Protein AF-A0A1Q8QJT6-F1 (afdb_monomer)

Structure (mmCIF, N/CA/C/O backbone):
data_AF-A0A1Q8QJT6-F1
#
_entry.id   AF-A0A1Q8QJT6-F1
#
loop_
_atom_site.group_PDB
_atom_site.id
_atom_site.type_symbol
_atom_site.label_atom_id
_atom_site.label_alt_id
_atom_site.label_comp_id
_atom_site.label_asym_id
_atom_site.label_entity_id
_atom_site.label_seq_id
_atom_site.pdbx_PDB_ins_code
_atom_site.Cartn_x
_atom_site.Cartn_y
_atom_site.Cartn_z
_atom_site.occupancy
_atom_site.B_iso_or_equiv
_atom_site.auth_seq_id
_atom_site.auth_comp_id
_atom_site.auth_asym_id
_atom_site.auth_atom_id
_atom_site.pdbx_PDB_model_num
ATOM 1 N N . MET A 1 1 ? 13.163 8.799 -17.660 1.00 71.25 1 MET A N 1
ATOM 2 C CA . MET A 1 1 ? 11.949 8.885 -18.500 1.00 71.25 1 MET A CA 1
ATOM 3 C C . MET A 1 1 ? 10.813 8.363 -17.650 1.00 71.25 1 MET A C 1
ATOM 5 O O . MET A 1 1 ? 11.025 7.355 -16.992 1.00 71.25 1 MET A O 1
ATOM 9 N N . VAL A 1 2 ? 9.683 9.066 -17.588 1.00 83.38 2 VAL A N 1
ATOM 10 C CA . VAL A 1 2 ? 8.487 8.541 -16.912 1.00 83.38 2 VAL A CA 1
ATOM 11 C C . VAL A 1 2 ? 7.819 7.570 -17.880 1.00 83.38 2 VAL A C 1
ATOM 13 O O . VAL A 1 2 ? 7.620 7.936 -19.038 1.00 83.38 2 VAL A O 1
ATOM 16 N N . ILE A 1 3 ? 7.549 6.347 -17.428 1.00 89.06 3 ILE A N 1
ATOM 17 C CA . ILE A 1 3 ? 6.805 5.341 -18.193 1.00 89.06 3 ILE A CA 1
ATOM 18 C C . ILE A 1 3 ? 5.333 5.378 -17.786 1.00 89.06 3 ILE A C 1
ATOM 20 O O . ILE A 1 3 ? 4.994 5.765 -16.667 1.00 89.06 3 ILE A O 1
ATOM 24 N N . THR A 1 4 ? 4.456 5.004 -18.704 1.00 92.00 4 THR A N 1
ATOM 25 C CA . THR A 1 4 ? 3.013 4.914 -18.464 1.00 92.00 4 THR A CA 1
ATOM 26 C C . THR A 1 4 ? 2.660 3.690 -17.607 1.00 92.00 4 THR A C 1
ATOM 28 O O . THR A 1 4 ? 3.427 2.723 -17.579 1.00 92.00 4 THR A O 1
ATOM 31 N N . PRO A 1 5 ? 1.483 3.668 -16.952 1.00 91.75 5 PRO A N 1
ATOM 32 C CA . PRO A 1 5 ? 0.997 2.480 -16.244 1.00 91.75 5 PRO A CA 1
ATOM 33 C C . PRO A 1 5 ? 0.930 1.221 -17.122 1.00 91.75 5 PRO A C 1
ATOM 35 O O . PRO A 1 5 ? 1.220 0.128 -16.646 1.00 91.75 5 PRO A O 1
ATOM 38 N N . ALA A 1 6 ? 0.606 1.366 -18.412 1.00 95.06 6 ALA A N 1
ATOM 39 C CA . ALA A 1 6 ? 0.595 0.262 -19.373 1.00 95.06 6 ALA A CA 1
ATOM 40 C C . ALA A 1 6 ? 2.006 -0.268 -19.688 1.00 95.06 6 ALA A C 1
ATOM 42 O O . ALA A 1 6 ? 2.215 -1.473 -19.795 1.00 95.06 6 ALA A O 1
ATOM 43 N N . GLU A 1 7 ? 3.004 0.611 -19.806 1.00 94.12 7 GLU A N 1
ATOM 44 C CA . GLU A 1 7 ? 4.404 0.195 -19.981 1.00 94.12 7 GLU A CA 1
ATOM 45 C C . GLU A 1 7 ? 4.959 -0.460 -18.707 1.00 94.12 7 GLU A C 1
ATOM 47 O O . GLU A 1 7 ? 5.718 -1.430 -18.790 1.00 94.12 7 GLU A O 1
ATOM 52 N N . ALA A 1 8 ? 4.538 0.022 -17.531 1.00 93.31 8 ALA A N 1
ATOM 53 C CA . ALA A 1 8 ? 4.949 -0.501 -16.229 1.00 93.31 8 ALA A CA 1
ATOM 54 C C . ALA A 1 8 ? 4.562 -1.975 -16.011 1.00 93.31 8 ALA A C 1
ATOM 56 O O . ALA A 1 8 ? 5.243 -2.666 -15.254 1.00 93.31 8 ALA A O 1
ATOM 57 N N . VAL A 1 9 ? 3.549 -2.483 -16.723 1.00 96.06 9 VAL A N 1
ATOM 58 C CA . VAL A 1 9 ? 3.148 -3.902 -16.712 1.00 96.06 9 VAL A CA 1
ATOM 59 C C . VAL A 1 9 ? 4.324 -4.839 -17.002 1.00 96.06 9 VAL A C 1
ATOM 61 O O . VAL A 1 9 ? 4.447 -5.885 -16.374 1.00 96.06 9 VAL A O 1
ATOM 64 N N . SER A 1 10 ? 5.251 -4.448 -17.885 1.00 94.88 10 SER A N 1
ATOM 65 C CA . SER A 1 10 ? 6.430 -5.274 -18.211 1.00 94.88 10 SER A CA 1
ATOM 66 C C . SER A 1 10 ? 7.391 -5.466 -17.028 1.00 94.88 10 SER A C 1
ATOM 68 O O . SER A 1 10 ? 8.293 -6.299 -17.092 1.00 94.88 10 SER A O 1
ATOM 70 N N . TYR A 1 11 ? 7.204 -4.696 -15.955 1.00 94.31 11 TYR A N 1
ATOM 71 C CA . TYR A 1 11 ? 8.030 -4.699 -14.754 1.00 94.31 11 TYR A CA 1
ATOM 72 C C . TYR A 1 11 ? 7.272 -5.161 -13.504 1.00 94.31 11 TYR A C 1
ATOM 74 O O . TYR A 1 11 ? 7.828 -5.063 -12.409 1.00 94.31 11 TYR A O 1
ATOM 82 N N . GLU A 1 12 ? 6.047 -5.683 -13.647 1.00 95.75 12 GLU A N 1
ATOM 83 C CA . GLU A 1 12 ? 5.193 -6.129 -12.536 1.00 95.75 12 GLU A CA 1
ATOM 84 C C . GLU A 1 12 ? 5.955 -7.017 -11.541 1.00 95.75 12 GLU A C 1
ATOM 86 O O . GLU A 1 12 ? 6.033 -6.678 -10.363 1.00 95.75 12 GLU A O 1
ATOM 91 N N . ASP A 1 13 ? 6.606 -8.087 -12.009 1.00 95.69 13 ASP A N 1
ATOM 92 C CA . ASP A 1 13 ? 7.361 -9.013 -11.150 1.00 95.69 13 ASP A CA 1
ATOM 93 C C . ASP A 1 13 ? 8.459 -8.310 -10.335 1.00 95.69 13 ASP A C 1
ATOM 95 O O . ASP A 1 13 ? 8.675 -8.601 -9.155 1.00 95.69 13 ASP A O 1
ATOM 99 N N . ALA A 1 14 ? 9.169 -7.368 -10.960 1.00 94.94 14 ALA A N 1
ATOM 100 C CA . ALA A 1 14 ? 10.244 -6.627 -10.310 1.00 94.94 14 ALA A CA 1
ATOM 101 C C . ALA A 1 14 ? 9.690 -5.654 -9.257 1.00 94.94 14 ALA A C 1
ATOM 103 O O . ALA A 1 14 ? 10.269 -5.513 -8.175 1.00 94.94 14 ALA A O 1
ATOM 104 N N . ILE A 1 15 ? 8.552 -5.024 -9.554 1.00 95.38 15 ILE A N 1
ATOM 105 C CA . ILE A 1 15 ? 7.843 -4.111 -8.655 1.00 95.38 15 ILE A CA 1
ATOM 106 C C . ILE A 1 15 ? 7.250 -4.884 -7.471 1.00 95.38 15 ILE A C 1
ATOM 108 O O . ILE A 1 15 ? 7.493 -4.509 -6.324 1.00 95.38 15 ILE A O 1
ATOM 112 N N . LEU A 1 16 ? 6.582 -6.014 -7.711 1.00 96.75 16 LEU A N 1
ATOM 113 C CA . LEU A 1 16 ? 6.081 -6.913 -6.667 1.00 96.75 16 LEU A CA 1
ATOM 114 C C . LEU A 1 16 ? 7.207 -7.402 -5.756 1.00 96.75 16 LEU A C 1
ATOM 116 O O . LEU A 1 16 ? 7.058 -7.400 -4.534 1.00 96.75 16 LEU A O 1
ATOM 120 N N . ALA A 1 17 ? 8.361 -7.776 -6.314 1.00 95.19 17 ALA A N 1
ATOM 121 C CA . ALA A 1 17 ? 9.514 -8.190 -5.519 1.00 95.19 17 ALA A CA 1
ATOM 122 C C . ALA A 1 17 ? 10.063 -7.051 -4.641 1.00 95.19 17 ALA A C 1
ATOM 124 O O . ALA A 1 17 ? 10.464 -7.294 -3.496 1.00 95.19 17 ALA A O 1
ATOM 125 N N . ALA A 1 18 ? 10.073 -5.815 -5.147 1.00 94.31 18 ALA A N 1
ATOM 126 C CA . ALA A 1 18 ? 10.485 -4.641 -4.384 1.00 94.31 18 ALA A CA 1
ATOM 127 C C . ALA A 1 18 ? 9.505 -4.327 -3.245 1.00 94.31 18 ALA A C 1
ATOM 129 O O . ALA A 1 18 ? 9.939 -4.169 -2.104 1.00 94.31 18 ALA A O 1
ATOM 130 N N . ILE A 1 19 ? 8.199 -4.341 -3.519 1.00 95.19 19 ILE A N 1
ATOM 131 C CA . ILE A 1 19 ? 7.146 -4.164 -2.508 1.00 95.19 19 ILE A CA 1
ATOM 132 C C . ILE A 1 19 ? 7.227 -5.277 -1.460 1.00 95.19 19 ILE A C 1
ATOM 134 O O . ILE A 1 19 ? 7.228 -5.004 -0.266 1.00 95.19 19 ILE A O 1
ATOM 138 N N . ALA A 1 20 ? 7.386 -6.537 -1.868 1.00 94.56 20 ALA A N 1
ATOM 139 C CA . ALA A 1 20 ? 7.532 -7.648 -0.933 1.00 94.56 20 ALA A CA 1
ATOM 140 C C . ALA A 1 20 ? 8.769 -7.494 -0.035 1.00 94.56 20 ALA A C 1
ATOM 142 O O . ALA A 1 20 ? 8.740 -7.883 1.133 1.00 94.56 20 ALA A O 1
ATOM 143 N N . LYS A 1 21 ? 9.865 -6.936 -0.561 1.00 92.75 21 LYS A N 1
ATOM 144 C CA . LYS A 1 21 ? 11.054 -6.621 0.236 1.00 92.75 21 LYS A CA 1
ATOM 145 C C . LYS A 1 21 ? 10.770 -5.503 1.237 1.00 92.75 21 LYS A C 1
ATOM 147 O O . LYS A 1 21 ? 11.180 -5.641 2.384 1.00 92.75 21 LYS A O 1
ATOM 152 N N . GLU A 1 22 ? 10.083 -4.446 0.823 1.00 91.94 22 GLU A N 1
ATOM 153 C CA . GLU A 1 22 ? 9.718 -3.322 1.690 1.00 91.94 22 GLU A CA 1
ATOM 154 C C . GLU A 1 22 ? 8.750 -3.760 2.798 1.00 91.94 22 GLU A C 1
ATOM 156 O O . GLU A 1 22 ? 8.995 -3.501 3.972 1.00 91.94 22 GLU A O 1
ATOM 161 N N . ASN A 1 23 ? 7.728 -4.548 2.452 1.00 93.25 23 ASN A N 1
ATOM 162 C CA . ASN A 1 23 ? 6.775 -5.126 3.400 1.00 93.25 23 ASN A CA 1
ATOM 163 C C . ASN A 1 23 ? 7.461 -5.984 4.474 1.00 93.25 23 ASN A C 1
ATOM 165 O O . ASN A 1 23 ? 7.014 -6.005 5.615 1.00 93.25 23 ASN A O 1
ATOM 169 N N . ARG A 1 24 ? 8.570 -6.665 4.149 1.00 92.06 24 ARG A N 1
ATOM 170 C CA . ARG A 1 24 ? 9.357 -7.441 5.130 1.00 92.06 24 ARG A CA 1
ATOM 171 C C . ARG A 1 24 ? 10.146 -6.578 6.114 1.00 92.06 24 ARG A C 1
ATOM 173 O O . ARG A 1 24 ? 10.597 -7.115 7.120 1.00 92.06 24 ARG A O 1
ATOM 180 N N . LEU A 1 25 ? 10.358 -5.293 5.825 1.00 90.81 25 LEU A N 1
ATOM 181 C CA . LEU A 1 25 ? 10.990 -4.359 6.766 1.00 90.81 25 LEU A CA 1
ATOM 182 C C . LEU A 1 25 ? 10.015 -3.900 7.854 1.00 90.81 25 LEU A C 1
ATOM 184 O O . LEU A 1 25 ? 10.440 -3.344 8.864 1.00 90.81 25 LEU A O 1
ATOM 188 N N . ILE A 1 26 ? 8.718 -4.139 7.657 1.00 91.81 26 ILE A N 1
ATOM 189 C CA . ILE A 1 26 ? 7.696 -3.893 8.662 1.00 91.81 26 ILE A CA 1
ATOM 190 C C . ILE A 1 26 ? 7.708 -5.084 9.628 1.00 91.81 26 ILE A C 1
ATOM 192 O O . ILE A 1 26 ? 7.136 -6.135 9.352 1.00 91.81 26 ILE A O 1
ATOM 196 N N . GLU A 1 27 ? 8.397 -4.933 10.760 1.00 92.38 27 GLU A N 1
ATOM 197 C CA . GLU A 1 27 ? 8.589 -5.992 11.766 1.00 92.38 27 GLU A CA 1
ATOM 198 C C . GLU A 1 27 ? 7.341 -6.205 12.652 1.00 92.38 27 GLU A C 1
ATOM 200 O O . GLU A 1 27 ? 7.419 -6.206 13.881 1.00 92.38 27 GLU A O 1
ATOM 205 N N . ASN A 1 28 ? 6.164 -6.354 12.035 1.00 94.06 28 ASN A N 1
ATOM 206 C CA . ASN A 1 28 ? 4.906 -6.681 12.707 1.00 94.06 28 ASN A CA 1
ATOM 207 C C . ASN A 1 28 ? 3.920 -7.410 11.767 1.00 94.06 28 ASN A C 1
ATOM 209 O O . ASN A 1 28 ? 4.017 -7.326 10.543 1.00 94.06 28 ASN A O 1
ATOM 213 N N . ASP A 1 29 ? 2.922 -8.078 12.350 1.00 94.06 29 ASP A N 1
ATOM 214 C CA . ASP A 1 29 ? 1.919 -8.863 11.607 1.00 94.06 29 ASP A CA 1
ATOM 215 C C . ASP A 1 29 ? 0.748 -8.019 11.053 1.00 94.06 29 ASP A C 1
ATOM 217 O O . ASP A 1 29 ? -0.178 -8.548 10.437 1.00 94.06 29 ASP A O 1
ATOM 221 N N . ARG A 1 30 ? 0.747 -6.707 11.312 1.00 96.69 30 ARG A N 1
ATOM 222 C CA . ARG A 1 30 ? -0.314 -5.756 10.938 1.00 96.69 30 ARG A CA 1
ATOM 223 C C . ARG A 1 30 ? 0.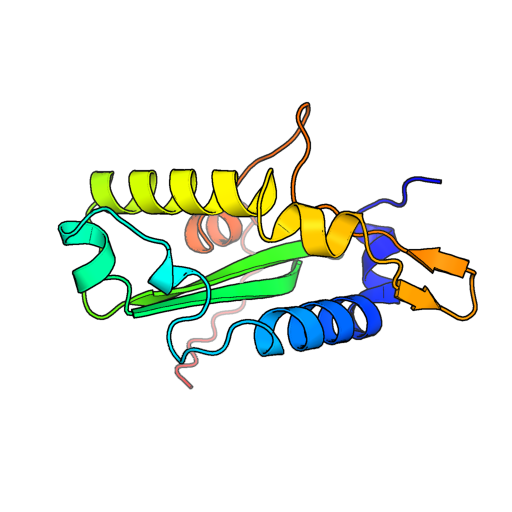063 -4.893 9.727 1.00 96.69 30 ARG A C 1
ATOM 225 O O . ARG A 1 30 ? -0.785 -4.188 9.177 1.00 96.69 30 ARG A O 1
ATOM 232 N N . GLY A 1 31 ? 1.315 -4.937 9.281 1.00 96.81 31 GLY A N 1
ATOM 233 C CA . GLY A 1 31 ? 1.802 -4.092 8.200 1.00 96.81 31 GLY A CA 1
AT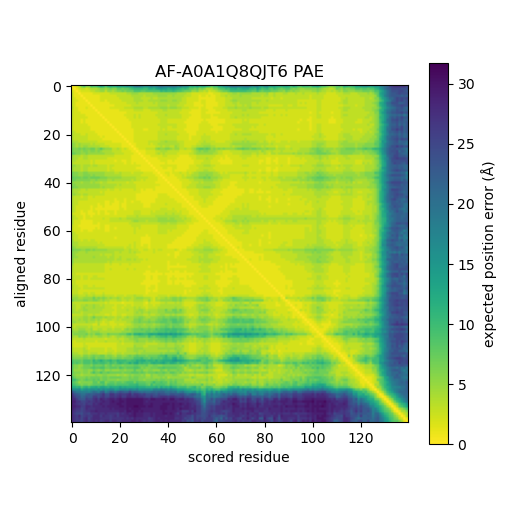OM 234 C C . GLY A 1 31 ? 1.671 -2.610 8.555 1.00 96.81 31 GLY A C 1
ATOM 235 O O . GLY A 1 31 ? 1.982 -2.179 9.667 1.00 96.81 31 GLY A O 1
ATOM 236 N N . LEU A 1 32 ? 1.160 -1.825 7.610 1.00 96.81 32 LEU A N 1
ATOM 237 C CA . LEU A 1 32 ? 0.941 -0.393 7.799 1.00 96.81 32 LEU A CA 1
ATOM 238 C C . LEU A 1 32 ? -0.185 -0.083 8.800 1.00 96.81 32 LEU A C 1
ATOM 240 O O . LEU A 1 32 ? -0.236 1.026 9.325 1.00 96.81 32 LEU A O 1
ATOM 244 N N . ALA A 1 33 ? -1.049 -1.053 9.129 1.00 97.25 33 ALA A N 1
ATOM 245 C CA . ALA A 1 33 ? -2.127 -0.857 10.102 1.00 97.25 33 ALA A CA 1
ATOM 246 C C . ALA A 1 33 ? -1.623 -0.664 11.543 1.00 97.25 33 ALA A C 1
ATOM 248 O O . ALA A 1 33 ? -2.414 -0.318 12.423 1.00 97.25 33 ALA A O 1
ATOM 249 N N . GLU A 1 34 ? -0.336 -0.903 11.808 1.00 95.50 34 GLU A N 1
ATOM 250 C CA . GLU A 1 34 ? 0.309 -0.570 13.084 1.00 95.50 34 GLU A CA 1
ATOM 251 C C . GLU A 1 34 ? 0.416 0.949 13.300 1.00 95.50 34 GLU A C 1
ATOM 253 O O . GLU A 1 34 ? 0.392 1.418 14.435 1.00 95.50 34 GLU A O 1
ATOM 258 N N . TYR A 1 35 ? 0.472 1.732 12.218 1.00 95.44 35 TYR A N 1
ATOM 259 C CA . TYR A 1 35 ? 0.616 3.190 12.277 1.00 95.44 35 TYR A CA 1
ATOM 260 C C . TYR A 1 35 ? -0.727 3.938 12.282 1.00 95.44 35 TYR A C 1
ATOM 262 O O . TYR A 1 35 ? -0.756 5.166 12.294 1.00 95.44 35 TYR A O 1
ATOM 270 N N . ILE A 1 36 ? -1.853 3.218 12.306 1.00 96.25 36 ILE A N 1
ATOM 271 C CA . ILE A 1 36 ? -3.179 3.822 12.468 1.00 96.25 36 ILE A CA 1
ATOM 272 C C . ILE A 1 36 ? -3.348 4.232 13.933 1.00 96.25 36 ILE A C 1
ATOM 274 O O . ILE A 1 36 ? -3.445 3.375 14.815 1.00 96.25 36 ILE A O 1
ATOM 278 N N . HIS A 1 37 ? -3.401 5.541 14.186 1.00 93.94 37 HIS A N 1
ATOM 279 C CA . HIS A 1 37 ? -3.528 6.105 15.533 1.00 93.94 37 HIS A CA 1
ATOM 280 C C . HIS A 1 37 ? -4.970 6.357 15.983 1.00 93.94 37 HIS A C 1
ATOM 282 O O . HIS A 1 37 ? -5.199 6.494 17.184 1.00 93.94 37 HIS A O 1
ATOM 288 N N . ASP A 1 38 ? -5.937 6.397 15.061 1.00 95.75 38 ASP A N 1
ATOM 289 C CA . ASP A 1 38 ? -7.346 6.433 15.450 1.00 95.75 38 ASP A CA 1
ATOM 290 C C . ASP A 1 38 ? -7.732 5.106 16.119 1.00 95.75 38 ASP A C 1
ATOM 292 O O . ASP A 1 38 ? -7.590 4.030 15.536 1.00 95.75 38 ASP A O 1
ATOM 296 N N . GLU A 1 39 ? -8.202 5.165 17.365 1.00 93.88 39 GLU A N 1
ATOM 297 C CA . GLU A 1 39 ? -8.482 3.959 18.145 1.00 93.88 39 GLU A CA 1
ATOM 298 C C . GLU A 1 39 ? -9.635 3.128 17.578 1.00 93.88 39 GLU A C 1
ATOM 300 O O . GLU A 1 39 ? -9.667 1.908 17.773 1.00 93.88 39 GLU A O 1
ATOM 305 N N . THR A 1 40 ? -10.615 3.773 16.948 1.00 94.50 40 THR A N 1
ATOM 306 C CA . THR A 1 40 ? -11.791 3.099 16.394 1.00 94.50 40 THR A CA 1
ATOM 307 C C . THR A 1 40 ? -11.378 2.328 15.152 1.00 94.50 40 THR A C 1
ATOM 309 O O . THR A 1 40 ? -11.614 1.117 15.061 1.00 94.50 40 THR A O 1
ATOM 312 N N . LEU A 1 41 ? -10.662 2.994 14.251 1.00 95.62 41 LEU A N 1
ATOM 313 C CA . LEU A 1 41 ? -10.147 2.407 13.029 1.00 95.62 41 LEU A CA 1
ATOM 314 C C . LEU A 1 41 ? -9.106 1.320 13.326 1.00 95.62 41 LEU A C 1
ATOM 316 O O . LEU A 1 41 ? -9.191 0.228 12.767 1.00 95.62 41 LEU A O 1
ATOM 320 N N . ASN A 1 42 ? -8.189 1.543 14.274 1.00 95.12 42 ASN A N 1
ATOM 321 C CA . ASN A 1 42 ? -7.158 0.569 14.660 1.00 95.12 42 ASN A CA 1
ATOM 322 C C . ASN A 1 42 ? -7.746 -0.755 15.193 1.00 95.12 42 ASN A C 1
ATOM 324 O O . ASN A 1 42 ? -7.181 -1.836 14.972 1.00 95.12 42 ASN A O 1
ATOM 328 N N . LYS A 1 43 ? -8.896 -0.693 15.882 1.00 96.06 43 LYS A N 1
ATOM 329 C CA . LYS A 1 43 ? -9.604 -1.885 16.381 1.00 96.06 43 LYS A CA 1
ATOM 330 C C . LYS A 1 43 ? -10.197 -2.716 15.248 1.00 96.06 43 LYS A C 1
ATOM 332 O O . LYS A 1 43 ? -10.176 -3.945 15.353 1.00 96.06 43 LYS A O 1
ATOM 337 N N . LYS A 1 44 ? -10.689 -2.069 14.186 1.00 98.06 44 LYS A N 1
ATOM 338 C CA . LYS A 1 44 ? -11.365 -2.719 13.054 1.00 98.06 44 LYS A CA 1
ATOM 339 C C . LYS A 1 44 ? -10.413 -3.133 11.937 1.00 98.06 44 LYS A C 1
ATOM 341 O O . LYS A 1 44 ? -10.583 -4.214 11.381 1.00 98.06 44 LYS A O 1
ATOM 346 N N . VAL A 1 45 ? -9.397 -2.334 11.634 1.00 98.00 45 VAL A N 1
ATOM 347 C CA . VAL A 1 45 ? -8.368 -2.654 10.638 1.00 98.00 45 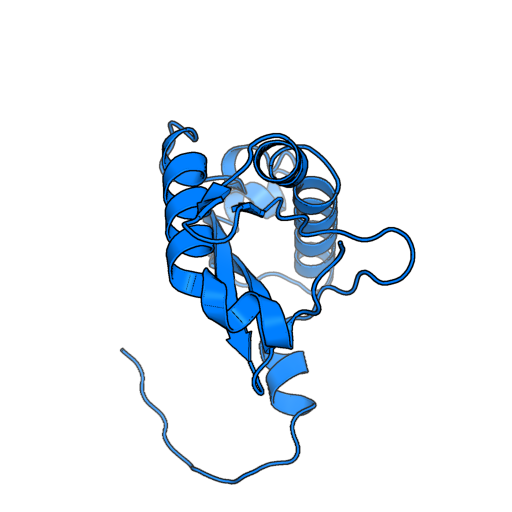VAL A CA 1
ATOM 348 C C . VAL A 1 45 ? -7.286 -3.487 11.317 1.00 98.00 45 VAL A C 1
ATOM 350 O O . VAL A 1 45 ? -6.549 -3.006 12.174 1.00 98.00 45 VAL A O 1
ATOM 353 N N . TYR A 1 46 ? -7.216 -4.770 10.974 1.00 97.69 46 TYR A N 1
ATOM 354 C CA . TYR A 1 46 ? -6.189 -5.676 11.477 1.00 97.69 46 TYR A CA 1
ATOM 355 C C . TYR A 1 46 ? -4.875 -5.514 10.726 1.00 97.69 46 TYR A C 1
ATOM 357 O O . TYR A 1 46 ? -3.837 -5.382 11.367 1.00 97.69 46 TYR A O 1
ATOM 365 N N . SER A 1 47 ? -4.922 -5.528 9.397 1.00 97.88 47 SER A N 1
ATOM 366 C CA . SER A 1 47 ? -3.731 -5.464 8.559 1.00 97.88 47 SER A CA 1
ATOM 367 C C . SER A 1 47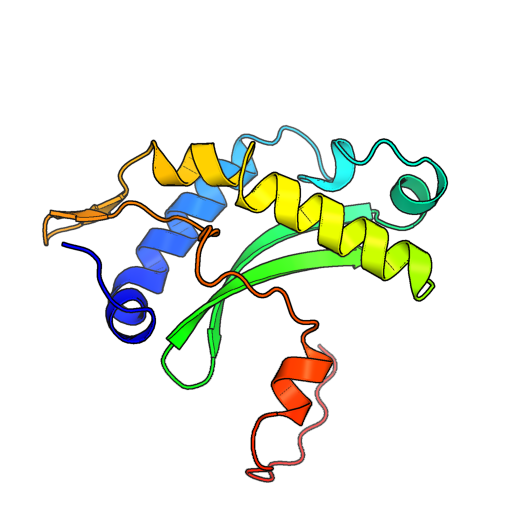 ? -3.913 -4.513 7.388 1.00 97.88 47 SER A C 1
ATOM 369 O O . SER A 1 47 ? -5.034 -4.279 6.935 1.00 97.88 47 SER A O 1
ATOM 371 N N . LEU A 1 48 ? -2.803 -3.961 6.905 1.00 97.62 48 LEU A N 1
ATOM 372 C CA . LEU A 1 48 ? -2.788 -3.106 5.727 1.00 97.62 48 LEU A CA 1
ATOM 373 C C . LEU A 1 48 ? -1.478 -3.310 4.968 1.00 97.62 48 LEU A C 1
ATOM 375 O O . LEU A 1 48 ? -0.405 -3.012 5.502 1.00 97.62 48 LEU A O 1
ATOM 379 N N . TYR A 1 49 ? -1.570 -3.837 3.748 1.00 96.69 49 TYR A N 1
ATOM 380 C CA . TYR A 1 49 ? -0.403 -4.170 2.934 1.00 96.69 49 TYR A CA 1
ATOM 381 C C . TYR A 1 49 ? -0.514 -3.613 1.508 1.00 96.69 49 TYR A C 1
ATOM 383 O O . TYR A 1 49 ? -1.513 -3.875 0.830 1.00 96.69 49 TYR A O 1
ATOM 391 N N . PRO A 1 50 ? 0.511 -2.885 1.037 1.00 95.94 50 PRO A N 1
ATOM 392 C CA . PRO A 1 50 ? 0.604 -2.429 -0.341 1.00 95.94 50 PRO A CA 1
ATOM 393 C C . PRO A 1 50 ? 1.037 -3.564 -1.279 1.00 95.94 50 PRO A C 1
ATOM 395 O O . PRO A 1 50 ? 1.794 -4.460 -0.891 1.00 95.94 50 PRO A O 1
ATOM 398 N N . SER A 1 51 ? 0.574 -3.490 -2.524 1.00 96.56 51 SER A N 1
ATOM 399 C CA . SER A 1 51 ? 0.902 -4.365 -3.653 1.00 96.56 51 SER A CA 1
ATOM 400 C C . SER A 1 51 ? 0.677 -3.619 -4.979 1.00 96.56 51 SER A C 1
ATOM 402 O O . SER A 1 51 ? 0.342 -2.432 -4.989 1.00 96.56 51 SER A O 1
ATOM 404 N N . VAL A 1 52 ? 0.848 -4.314 -6.100 1.00 96.00 52 VAL A N 1
ATOM 405 C CA . VAL A 1 52 ? 0.372 -3.892 -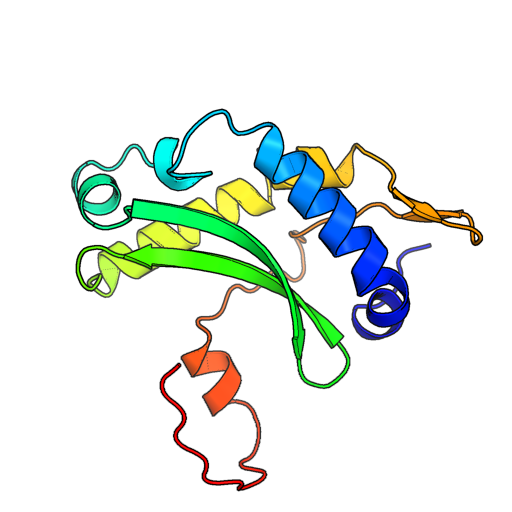7.422 1.00 96.00 52 VAL A CA 1
ATOM 406 C C . VAL A 1 52 ? -0.411 -5.014 -8.089 1.00 96.00 52 VAL A C 1
ATOM 408 O O . VAL A 1 52 ? -0.178 -6.182 -7.783 1.00 96.00 52 VAL A O 1
ATOM 411 N N . GLU A 1 53 ? -1.317 -4.656 -8.993 1.00 95.19 53 GLU A N 1
ATOM 412 C CA . GLU A 1 53 ? -2.076 -5.590 -9.831 1.00 95.19 53 GLU A CA 1
ATOM 413 C C . GLU A 1 53 ? -2.314 -4.986 -11.220 1.00 95.19 53 GLU A C 1
ATOM 415 O O . GLU A 1 53 ? -2.367 -3.763 -11.377 1.00 95.19 53 GLU A O 1
ATOM 420 N N . ILE A 1 54 ? -2.478 -5.834 -12.236 1.00 94.56 54 ILE A N 1
ATOM 421 C CA . ILE A 1 54 ? -2.855 -5.394 -13.584 1.00 94.56 54 ILE A CA 1
ATOM 422 C C . ILE A 1 54 ? -4.379 -5.306 -13.688 1.00 94.56 54 ILE A C 1
ATOM 424 O O . ILE A 1 54 ? -5.078 -6.311 -13.558 1.00 94.56 54 ILE A O 1
ATOM 428 N N . VAL A 1 55 ? -4.887 -4.120 -14.018 1.00 91.88 55 VAL A N 1
ATOM 429 C CA . VAL A 1 55 ? -6.310 -3.872 -14.289 1.00 91.88 55 VAL A CA 1
ATOM 430 C C . VAL A 1 55 ? -6.431 -3.186 -15.645 1.00 91.88 55 VAL A C 1
ATOM 432 O O . VAL A 1 55 ? -5.786 -2.172 -15.891 1.00 91.88 55 VAL A O 1
ATOM 435 N N . ASP A 1 56 ? -7.220 -3.773 -16.550 1.00 91.19 56 ASP A N 1
ATOM 436 C CA . ASP A 1 56 ? -7.455 -3.271 -17.914 1.00 91.19 56 ASP A CA 1
ATOM 437 C C . ASP A 1 56 ? -6.171 -2.964 -18.722 1.00 91.19 56 ASP A C 1
ATOM 439 O O . ASP A 1 56 ? -6.137 -2.081 -19.576 1.00 91.19 56 ASP A O 1
ATOM 443 N N . GLY A 1 57 ? -5.107 -3.744 -18.488 1.00 93.19 57 GLY A N 1
ATOM 444 C CA . GLY A 1 57 ? -3.821 -3.609 -19.184 1.00 93.19 57 GLY A CA 1
ATOM 445 C C . GLY A 1 57 ? -2.902 -2.523 -18.620 1.00 93.19 57 GLY A C 1
ATOM 446 O O . GLY A 1 57 ? -1.857 -2.254 -19.208 1.00 93.19 57 GLY A O 1
ATOM 447 N N . GLU A 1 58 ? -3.261 -1.928 -17.486 1.00 94.19 58 GLU A N 1
ATOM 448 C CA . GLU A 1 58 ? -2.455 -0.955 -16.754 1.00 94.19 58 GLU A CA 1
ATOM 449 C C . GLU A 1 58 ? -2.043 -1.520 -15.394 1.00 94.19 58 GLU A C 1
ATOM 451 O O . GLU A 1 58 ? -2.792 -2.277 -14.777 1.00 94.19 58 GLU A O 1
ATOM 456 N N . LEU A 1 59 ? -0.851 -1.161 -14.914 1.00 94.06 59 LEU A N 1
ATOM 457 C CA . LEU A 1 59 ? -0.405 -1.520 -13.571 1.00 94.06 59 LEU A CA 1
ATOM 458 C C . LEU A 1 59 ? -0.956 -0.523 -12.542 1.00 94.06 59 LEU A C 1
ATOM 460 O O . LEU A 1 59 ? -0.673 0.675 -12.617 1.00 94.06 59 LEU A O 1
ATOM 464 N N . TRP A 1 60 ? -1.698 -1.027 -11.561 1.00 93.44 60 TRP A N 1
ATOM 465 C CA . TRP A 1 60 ? -2.307 -0.249 -10.484 1.00 93.44 60 TRP A CA 1
ATOM 466 C C . TRP A 1 60 ? -1.654 -0.556 -9.145 1.00 93.44 60 TRP A C 1
ATOM 468 O O . TRP A 1 60 ? -1.341 -1.705 -8.844 1.00 93.44 60 TRP A O 1
ATOM 478 N N . GLY A 1 61 ? -1.489 0.472 -8.312 1.00 93.81 61 GLY A N 1
ATOM 479 C CA . GLY A 1 61 ? -1.181 0.285 -6.898 1.00 93.81 61 GLY A CA 1
ATOM 480 C C . GLY A 1 61 ? -2.410 -0.195 -6.138 1.00 93.81 61 GLY A C 1
ATOM 481 O O . GLY A 1 61 ? -3.491 0.373 -6.283 1.00 93.81 61 GLY A O 1
ATOM 482 N N . VAL A 1 62 ? -2.233 -1.220 -5.312 1.00 95.19 62 VAL A N 1
ATOM 483 C CA . VAL A 1 62 ? -3.302 -1.832 -4.522 1.00 95.19 62 VAL A CA 1
ATOM 484 C C . VAL A 1 62 ? -2.944 -1.753 -3.050 1.00 95.19 62 VAL A C 1
ATOM 486 O O . VAL A 1 62 ? -1.816 -2.040 -2.657 1.00 95.19 62 VAL A O 1
ATOM 489 N N . MET A 1 63 ? -3.920 -1.394 -2.221 1.00 96.12 63 MET A N 1
ATOM 490 C CA . MET A 1 63 ? -3.800 -1.475 -0.772 1.00 96.12 63 MET A CA 1
ATOM 491 C C . MET A 1 63 ? -4.825 -2.474 -0.242 1.00 96.12 63 MET A C 1
ATOM 493 O O . MET A 1 63 ? -6.030 -2.247 -0.341 1.00 96.12 63 MET A O 1
ATOM 497 N N . THR A 1 64 ? -4.349 -3.580 0.327 1.00 96.69 64 THR A N 1
ATOM 498 C CA . THR A 1 64 ? -5.216 -4.629 0.873 1.00 96.69 64 THR A CA 1
ATOM 499 C C . THR A 1 64 ? -5.398 -4.432 2.371 1.00 96.69 64 THR A C 1
ATOM 501 O O . THR A 1 64 ? -4.436 -4.541 3.134 1.00 96.69 64 THR A O 1
ATOM 504 N N . ALA A 1 65 ? -6.636 -4.167 2.791 1.00 96.81 65 ALA A N 1
ATOM 505 C CA . ALA A 1 65 ? -7.014 -4.038 4.193 1.00 96.81 65 ALA A CA 1
ATOM 506 C C . ALA A 1 65 ? -7.635 -5.341 4.721 1.00 96.81 65 ALA A C 1
ATOM 508 O O . ALA A 1 65 ? -8.668 -5.797 4.230 1.00 96.81 65 ALA A O 1
ATOM 509 N N . GLY A 1 66 ? -7.034 -5.925 5.757 1.00 97.31 66 GLY A N 1
ATOM 510 C CA . GLY A 1 66 ? -7.644 -7.002 6.531 1.00 97.31 66 GLY A CA 1
ATOM 511 C C . GLY A 1 66 ? -8.541 -6.415 7.612 1.00 97.31 66 GLY A C 1
ATOM 512 O O . GLY A 1 66 ? -8.044 -5.820 8.567 1.00 97.31 66 GLY A O 1
ATOM 513 N N . LEU A 1 67 ? -9.856 -6.577 7.481 1.00 97.19 67 LEU A N 1
ATOM 514 C CA . LEU A 1 67 ? -10.833 -6.037 8.426 1.00 97.19 67 LEU A CA 1
ATOM 515 C C . LEU A 1 67 ? -11.325 -7.111 9.406 1.00 97.19 67 LEU A C 1
ATOM 517 O O . LEU A 1 67 ? -11.646 -8.230 9.014 1.00 97.19 67 LEU A O 1
ATOM 521 N N . LYS A 1 68 ? -11.430 -6.753 10.686 1.00 96.69 68 LYS A N 1
ATOM 522 C CA . LYS A 1 68 ? -12.125 -7.534 11.725 1.00 96.69 68 LYS A CA 1
ATOM 523 C C . LYS A 1 68 ? -13.630 -7.298 11.699 1.00 96.69 68 LYS A C 1
ATOM 525 O O . LYS A 1 68 ? -14.398 -8.191 12.039 1.00 96.69 68 LYS A O 1
ATOM 530 N N . GLU A 1 69 ? -14.033 -6.095 11.307 1.00 95.44 69 GLU A N 1
ATOM 531 C CA . GLU A 1 69 ? -15.418 -5.643 11.221 1.00 95.44 69 GLU A CA 1
ATOM 532 C C . GLU A 1 69 ? -15.568 -4.696 10.031 1.00 95.44 69 GLU A C 1
ATOM 534 O O . GLU A 1 69 ? -14.604 -4.055 9.612 1.00 95.44 69 GLU A O 1
ATOM 539 N N . SER A 1 70 ? -16.783 -4.583 9.497 1.00 95.56 70 SER A N 1
ATOM 540 C CA . SER A 1 70 ? -17.070 -3.620 8.435 1.00 95.56 70 SER A CA 1
ATOM 541 C C . SER A 1 70 ? -16.850 -2.184 8.913 1.00 95.56 70 SER A C 1
ATOM 543 O O . SER A 1 70 ? -17.210 -1.821 10.038 1.00 95.56 70 SER A O 1
ATOM 545 N N . LEU A 1 71 ? -16.289 -1.369 8.023 1.00 95.81 71 LEU A N 1
ATOM 546 C CA . LEU A 1 71 ? -16.129 0.061 8.239 1.00 95.81 71 LEU A CA 1
ATOM 547 C C . LEU A 1 71 ? -17.414 0.803 7.857 1.00 95.81 71 LEU A C 1
ATOM 549 O O . LEU A 1 71 ? -18.107 0.438 6.904 1.00 95.81 71 LEU A O 1
ATOM 553 N N . SER A 1 72 ? -17.734 1.849 8.609 1.00 96.00 72 SER A N 1
ATOM 554 C CA . SER A 1 72 ? -18.712 2.858 8.213 1.00 96.00 72 SER A CA 1
ATOM 555 C C . SER A 1 72 ? -18.174 3.688 7.038 1.00 96.00 72 SER A C 1
ATOM 557 O O . SER A 1 72 ? -17.002 3.594 6.675 1.00 96.00 72 SER A O 1
ATOM 559 N N . GLY A 1 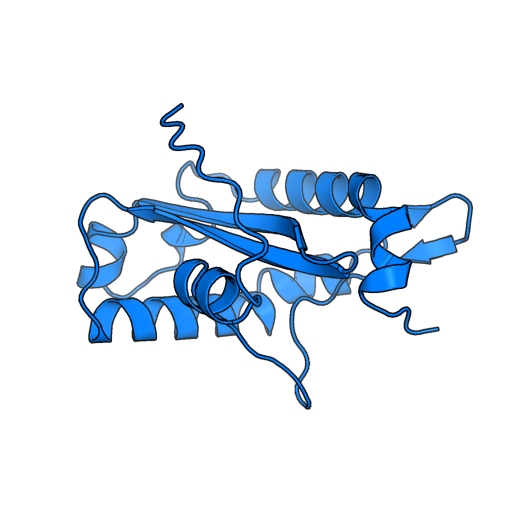73 ? -19.018 4.530 6.434 1.00 94.50 73 GLY A N 1
ATOM 560 C CA . GLY A 1 73 ? -18.557 5.446 5.385 1.00 94.50 73 GLY A CA 1
ATOM 561 C C . GLY A 1 73 ? -17.503 6.445 5.881 1.00 94.50 73 GLY A C 1
ATOM 562 O O . GLY A 1 73 ? -16.560 6.738 5.156 1.00 94.50 73 GLY A O 1
ATOM 563 N N . GLU A 1 74 ? -17.633 6.913 7.125 1.00 95.12 74 GLU A N 1
ATOM 564 C CA . GLU A 1 74 ? -16.672 7.818 7.770 1.00 95.12 74 GLU A CA 1
ATOM 565 C C . GLU A 1 74 ? -15.346 7.100 8.049 1.00 95.12 74 GLU A C 1
ATOM 567 O O . GLU A 1 74 ? -14.299 7.559 7.613 1.00 95.12 74 GLU A O 1
ATOM 572 N N . GLU A 1 75 ? -15.400 5.900 8.636 1.00 96.06 75 GLU A N 1
ATOM 573 C CA . GLU A 1 75 ? -14.208 5.079 8.903 1.00 96.06 75 GLU A CA 1
ATOM 574 C C . GLU A 1 75 ? -13.501 4.651 7.606 1.00 96.06 75 GLU A C 1
ATOM 576 O O . GLU A 1 75 ? -12.280 4.517 7.560 1.00 96.06 75 GLU A O 1
ATOM 581 N N . THR A 1 76 ? -14.265 4.433 6.530 1.00 95.25 76 THR A N 1
ATOM 582 C CA . THR A 1 76 ? -13.696 4.156 5.207 1.00 95.25 76 THR A CA 1
ATOM 583 C C . THR A 1 76 ? -12.934 5.373 4.704 1.00 95.25 76 THR A C 1
ATOM 585 O O . THR A 1 76 ? -11.789 5.218 4.298 1.00 95.25 76 THR A O 1
ATOM 588 N N . ALA A 1 77 ? -13.525 6.570 4.766 1.00 94.00 77 ALA A N 1
ATOM 589 C CA . ALA A 1 77 ? -12.859 7.802 4.347 1.00 94.00 77 ALA A CA 1
ATOM 590 C C . ALA A 1 77 ? -11.569 8.056 5.144 1.00 94.00 77 ALA A C 1
ATOM 592 O O . ALA A 1 77 ? -10.532 8.319 4.543 1.00 94.00 77 ALA A O 1
ATOM 593 N N . GLU A 1 78 ? -11.597 7.864 6.465 1.00 95.56 78 GLU A N 1
ATOM 594 C CA . GLU A 1 78 ? -10.405 7.968 7.318 1.00 95.56 78 GLU A CA 1
ATOM 595 C C . GLU A 1 78 ? -9.306 6.971 6.921 1.00 95.56 78 GLU A C 1
ATOM 597 O O . GLU A 1 78 ? -8.124 7.322 6.892 1.00 95.56 78 GLU A O 1
ATOM 602 N N . LEU A 1 79 ? -9.673 5.733 6.567 1.00 96.62 79 LEU A N 1
ATOM 603 C CA . LEU A 1 79 ? -8.708 4.763 6.053 1.00 96.62 79 LEU A CA 1
ATOM 604 C C . LEU A 1 79 ? -8.124 5.205 4.707 1.00 96.62 79 LEU A C 1
ATOM 606 O O . LEU A 1 79 ? -6.922 5.046 4.498 1.00 96.62 79 LEU A O 1
ATOM 610 N N . LEU A 1 80 ? -8.933 5.759 3.799 1.00 95.00 80 LEU A N 1
ATOM 611 C CA . LEU A 1 80 ? -8.436 6.250 2.509 1.00 95.00 80 LEU A CA 1
ATOM 612 C C . LEU A 1 80 ? -7.490 7.444 2.681 1.00 95.00 80 LEU A C 1
ATOM 614 O O . LEU A 1 80 ? -6.477 7.516 1.982 1.00 95.00 80 LEU A O 1
ATOM 618 N N . ASP A 1 81 ? -7.768 8.336 3.631 1.00 94.62 81 ASP A N 1
ATOM 619 C CA . ASP A 1 81 ? -6.883 9.452 3.975 1.00 94.62 81 ASP A CA 1
ATOM 620 C C . ASP A 1 81 ? -5.551 8.943 4.542 1.00 94.62 81 ASP A C 1
ATOM 622 O O . ASP A 1 81 ? -4.481 9.395 4.125 1.00 94.62 81 ASP A O 1
ATOM 626 N N . PHE A 1 82 ? -5.593 7.936 5.422 1.00 96.06 82 PHE A N 1
ATOM 627 C CA . PHE A 1 82 ? -4.388 7.276 5.928 1.00 96.06 82 PHE A CA 1
ATOM 628 C C . PHE A 1 82 ? -3.570 6.626 4.801 1.00 96.06 82 PHE A C 1
ATOM 630 O O . PHE A 1 82 ? -2.354 6.815 4.730 1.00 96.06 82 PHE A O 1
ATOM 637 N N . VAL A 1 83 ? -4.218 5.898 3.885 1.00 96.44 83 VAL A N 1
ATOM 638 C CA . VAL A 1 83 ? -3.544 5.290 2.723 1.00 96.44 83 VAL A CA 1
ATOM 639 C C . VAL A 1 83 ? -2.951 6.354 1.808 1.00 96.44 83 VAL A C 1
ATOM 641 O O . VAL A 1 83 ? -1.828 6.196 1.338 1.00 96.44 83 VAL A O 1
ATOM 644 N N . THR A 1 84 ? -3.668 7.453 1.585 1.00 94.56 84 THR A N 1
ATOM 645 C CA . THR A 1 84 ? -3.162 8.584 0.803 1.00 94.56 84 THR A CA 1
ATOM 646 C C . THR A 1 84 ? -1.887 9.133 1.426 1.00 94.56 84 THR A C 1
ATOM 648 O O . THR A 1 84 ? -0.895 9.281 0.716 1.00 94.56 84 THR A O 1
ATOM 651 N N . GLY A 1 85 ? -1.878 9.333 2.749 1.00 94.56 85 GLY A N 1
ATOM 652 C CA . GLY A 1 85 ? -0.691 9.741 3.498 1.00 94.56 85 GLY A CA 1
ATOM 653 C C . GLY A 1 85 ? 0.476 8.768 3.331 1.00 94.56 85 GLY A C 1
ATOM 654 O O . GLY A 1 85 ? 1.574 9.207 3.016 1.00 94.56 85 GLY A O 1
ATOM 655 N N . GLN A 1 86 ? 0.234 7.458 3.450 1.00 95.50 86 GLN A N 1
ATOM 656 C CA . GLN A 1 86 ? 1.254 6.416 3.251 1.00 95.50 86 GLN A CA 1
ATOM 657 C C . GLN A 1 86 ? 1.738 6.265 1.799 1.00 95.50 86 GLN A C 1
ATOM 659 O O . GLN A 1 86 ? 2.812 5.705 1.572 1.00 95.50 86 GLN A O 1
ATOM 664 N N . ASN A 1 87 ? 0.946 6.688 0.813 1.00 93.94 87 ASN A N 1
ATOM 665 C CA . ASN A 1 87 ? 1.336 6.663 -0.595 1.00 93.94 87 ASN A CA 1
ATOM 666 C C . ASN A 1 87 ? 2.115 7.922 -0.982 1.00 93.94 87 ASN A C 1
ATOM 668 O O . ASN A 1 87 ? 3.035 7.826 -1.791 1.00 93.94 87 ASN A O 1
ATOM 672 N N . SER A 1 88 ? 1.735 9.085 -0.442 1.00 91.94 88 SER A N 1
ATOM 673 C CA . SER A 1 88 ? 2.410 10.364 -0.692 1.00 91.94 88 SER A CA 1
ATOM 674 C C . SER A 1 88 ? 3.691 10.532 0.116 1.00 91.94 88 SER A C 1
ATOM 676 O O . SER A 1 88 ? 4.619 11.187 -0.341 1.00 91.94 88 SER A O 1
ATOM 678 N N . ASP A 1 89 ? 3.701 9.976 1.325 1.00 86.75 89 ASP A N 1
ATOM 679 C CA . ASP A 1 89 ? 4.762 10.069 2.324 1.00 86.75 89 ASP A CA 1
ATOM 680 C C . ASP A 1 89 ? 4.944 8.689 2.997 1.00 86.75 89 ASP A C 1
ATOM 682 O O . ASP A 1 89 ? 4.165 7.760 2.785 1.00 86.75 89 ASP A O 1
ATOM 686 N N . GLY A 1 90 ? 5.977 8.494 3.807 1.00 89.94 90 GLY A N 1
ATOM 687 C CA . GLY A 1 90 ? 6.182 7.269 4.569 1.00 89.94 90 GLY A CA 1
ATOM 688 C C . GLY A 1 90 ? 6.552 6.080 3.681 1.00 89.94 90 GLY A C 1
ATOM 689 O O . GLY A 1 90 ? 7.695 5.963 3.240 1.00 89.94 90 GLY A O 1
ATOM 690 N N . TYR A 1 91 ? 5.611 5.154 3.455 1.00 92.19 91 TYR A N 1
ATOM 691 C CA . TYR A 1 91 ? 5.902 3.929 2.695 1.00 92.19 91 TYR A CA 1
ATOM 692 C C . TYR A 1 91 ? 6.211 4.237 1.223 1.00 92.19 91 TYR A C 1
ATOM 694 O O . TYR A 1 91 ? 7.165 3.687 0.667 1.00 92.19 91 TYR A O 1
ATOM 702 N N . GLY A 1 92 ? 5.441 5.140 0.608 1.00 88.12 92 GLY A N 1
ATOM 703 C CA . GLY A 1 92 ? 5.617 5.552 -0.784 1.00 88.12 92 GLY A CA 1
ATOM 704 C C . GLY A 1 92 ? 7.011 6.116 -1.062 1.00 88.12 92 GLY A C 1
ATOM 705 O O . GLY A 1 92 ? 7.660 5.689 -2.018 1.00 88.12 92 GLY A O 1
ATOM 706 N N . GLU A 1 93 ? 7.528 6.974 -0.174 1.00 88.94 93 GLU A N 1
ATOM 707 C CA . GLU A 1 93 ? 8.886 7.525 -0.300 1.00 88.94 93 GLU A CA 1
ATOM 708 C C . GLU A 1 93 ? 9.958 6.434 -0.292 1.00 88.94 93 GLU A C 1
ATOM 710 O O . GLU A 1 93 ? 10.952 6.522 -1.018 1.00 88.94 93 GLU A O 1
ATOM 715 N N . GLY A 1 94 ? 9.763 5.386 0.515 1.00 85.62 94 GLY A N 1
ATOM 716 C CA . GLY A 1 94 ? 10.696 4.269 0.607 1.00 85.62 94 GLY A CA 1
ATOM 717 C C . GLY A 1 94 ? 10.920 3.585 -0.742 1.00 85.62 94 GLY A C 1
ATOM 718 O O . GLY A 1 94 ? 12.063 3.278 -1.092 1.00 85.62 94 GLY A O 1
ATOM 719 N N . LEU A 1 95 ? 9.852 3.394 -1.519 1.00 86.75 95 LEU A N 1
ATOM 720 C CA . LEU A 1 95 ? 9.930 2.816 -2.863 1.00 86.75 95 LEU A CA 1
ATOM 721 C C . LEU A 1 95 ? 10.399 3.820 -3.915 1.00 86.75 95 LEU A C 1
ATOM 723 O O . LEU A 1 95 ? 11.148 3.442 -4.817 1.00 86.75 95 LEU A O 1
ATOM 727 N N . GLU A 1 96 ? 10.031 5.093 -3.783 1.00 88.38 96 GLU A N 1
ATOM 728 C CA . GLU A 1 96 ? 10.452 6.128 -4.728 1.00 88.38 96 GLU A CA 1
ATOM 729 C C . GLU A 1 96 ? 11.949 6.443 -4.614 1.00 88.38 96 GLU A C 1
ATOM 731 O O . GLU A 1 96 ? 12.594 6.767 -5.606 1.00 88.38 96 GLU A O 1
ATOM 736 N N . GLN A 1 97 ? 12.549 6.304 -3.431 1.00 87.44 97 GLN A N 1
ATOM 737 C CA . GLN A 1 97 ? 13.977 6.572 -3.224 1.00 87.44 97 GLN A CA 1
ATOM 738 C C . GLN A 1 97 ? 14.878 5.365 -3.539 1.00 87.44 97 GLN A C 1
ATOM 740 O O . GLN A 1 97 ? 16.099 5.522 -3.664 1.00 87.44 97 GLN A O 1
ATOM 745 N N . ARG A 1 98 ? 14.320 4.151 -3.652 1.00 88.69 98 ARG A N 1
ATOM 746 C CA . ARG A 1 98 ? 15.091 2.905 -3.809 1.00 88.69 98 ARG A CA 1
ATOM 747 C C . ARG A 1 98 ? 14.930 2.333 -5.220 1.00 88.69 98 ARG A C 1
ATOM 749 O O . ARG A 1 98 ? 13.917 1.700 -5.501 1.00 88.69 98 ARG A O 1
ATOM 756 N N . PRO A 1 99 ? 15.946 2.467 -6.092 1.00 90.81 99 PRO A N 1
ATOM 757 C CA . PRO A 1 99 ? 15.841 1.979 -7.459 1.00 90.81 99 PRO A CA 1
ATOM 758 C C . PRO A 1 99 ? 15.703 0.457 -7.518 1.00 90.81 99 PRO A C 1
ATOM 760 O O . PRO A 1 99 ? 16.460 -0.291 -6.885 1.00 90.81 99 PRO A O 1
ATOM 763 N N . ILE A 1 100 ? 14.785 0.000 -8.363 1.00 91.88 100 ILE A N 1
ATOM 764 C CA . ILE A 1 100 ? 14.654 -1.390 -8.783 1.00 91.88 100 ILE A CA 1
ATOM 765 C C . ILE A 1 100 ? 15.554 -1.588 -9.998 1.00 91.88 100 ILE A C 1
ATOM 767 O O . ILE A 1 100 ? 15.353 -0.975 -11.046 1.00 91.88 100 ILE A O 1
ATOM 771 N N . LYS A 1 101 ? 16.568 -2.444 -9.863 1.00 91.06 101 LYS A N 1
ATOM 772 C CA . LYS A 1 101 ? 17.498 -2.740 -10.957 1.00 91.06 101 LYS A CA 1
ATOM 773 C C . LYS A 1 101 ? 16.877 -3.737 -11.924 1.00 91.06 101 LYS A C 1
ATOM 775 O O . LYS A 1 101 ? 16.514 -4.841 -11.525 1.00 91.06 101 LYS A O 1
ATOM 780 N N . THR A 1 102 ? 16.839 -3.367 -13.193 1.00 86.44 102 THR A N 1
ATOM 781 C CA . THR A 1 102 ? 16.367 -4.192 -14.307 1.00 86.44 102 THR A CA 1
ATOM 782 C C . THR A 1 102 ? 17.457 -4.286 -15.382 1.00 86.44 102 THR A C 1
ATOM 784 O O . THR A 1 102 ? 18.393 -3.480 -15.376 1.00 86.44 102 THR A O 1
ATOM 787 N N . PRO A 1 103 ? 17.378 -5.247 -16.321 1.00 85.50 103 PRO A N 1
ATOM 788 C CA . PRO A 1 103 ? 18.283 -5.284 -17.471 1.00 85.50 103 PRO A CA 1
ATOM 789 C C . PRO A 1 103 ? 18.255 -4.002 -18.323 1.00 85.50 103 PRO A C 1
ATOM 791 O O . PRO A 1 103 ? 19.271 -3.662 -18.926 1.00 85.50 103 PRO A O 1
ATOM 794 N N . ASP A 1 104 ? 17.129 -3.283 -18.323 1.00 83.31 104 ASP A N 1
ATOM 795 C CA . ASP A 1 104 ? 16.901 -2.078 -19.130 1.00 83.31 104 ASP A CA 1
ATOM 796 C C . ASP A 1 104 ? 17.271 -0.772 -18.400 1.00 83.31 104 ASP A C 1
ATOM 798 O O . ASP A 1 104 ? 17.200 0.311 -18.982 1.00 83.31 104 ASP A O 1
ATOM 802 N N . GLY A 1 105 ? 17.682 -0.854 -17.129 1.00 88.69 105 GLY A N 1
ATOM 803 C CA . GLY A 1 105 ? 18.029 0.300 -16.298 1.00 88.69 105 GLY A CA 1
ATOM 804 C C . GLY A 1 105 ? 17.439 0.232 -14.891 1.00 88.69 105 GLY A C 1
ATOM 805 O O . GLY A 1 105 ? 17.204 -0.845 -14.344 1.00 88.69 105 GLY A O 1
ATOM 806 N N . GLU A 1 106 ? 17.218 1.393 -14.283 1.00 92.38 106 GLU A N 1
ATOM 807 C CA . GLU A 1 106 ? 16.646 1.518 -12.939 1.00 92.38 106 GLU A CA 1
ATOM 808 C C . GLU A 1 106 ? 15.223 2.076 -13.008 1.00 92.38 106 GLU A C 1
ATOM 810 O O . GLU A 1 106 ? 14.955 3.023 -13.751 1.00 92.38 106 GLU A O 1
ATOM 815 N N . ILE A 1 107 ? 14.323 1.485 -12.223 1.00 91.69 107 ILE A N 1
ATOM 816 C CA . ILE A 1 107 ? 12.927 1.910 -12.092 1.00 91.69 107 ILE A CA 1
ATOM 817 C C . ILE A 1 107 ? 12.709 2.454 -10.689 1.00 91.69 107 ILE A C 1
ATOM 819 O O . ILE A 1 107 ? 13.128 1.844 -9.707 1.00 91.69 107 ILE A O 1
ATOM 823 N N . TYR A 1 108 ? 12.020 3.586 -10.617 1.00 92.12 108 TYR A N 1
ATOM 824 C CA . TYR A 1 108 ? 11.570 4.212 -9.383 1.00 92.12 108 TYR A CA 1
ATOM 825 C C . TYR A 1 108 ? 10.046 4.200 -9.391 1.00 92.12 108 TYR A C 1
ATOM 827 O O . TYR A 1 108 ? 9.434 4.609 -10.380 1.00 92.12 108 TYR A O 1
ATOM 835 N N . VAL A 1 109 ? 9.443 3.684 -8.324 1.00 91.31 109 VAL A N 1
ATOM 836 C CA . VAL A 1 109 ? 7.991 3.509 -8.226 1.00 91.31 109 VAL A CA 1
ATOM 837 C C . VAL A 1 109 ? 7.450 4.561 -7.275 1.00 91.31 109 VAL A C 1
ATOM 839 O O . VAL A 1 109 ? 7.875 4.613 -6.126 1.00 91.31 109 VAL A O 1
ATOM 842 N N . SER A 1 110 ? 6.502 5.364 -7.749 1.00 91.06 110 SER A N 1
ATOM 843 C CA . SER A 1 110 ? 5.756 6.302 -6.914 1.00 91.06 110 SER A CA 1
ATOM 844 C C . SER A 1 110 ? 4.275 5.939 -6.960 1.00 91.06 110 SER A C 1
ATOM 846 O O . SER A 1 110 ? 3.695 5.798 -8.038 1.00 91.06 110 SER A O 1
ATOM 848 N N . PHE A 1 111 ? 3.667 5.748 -5.788 1.00 88.75 111 PHE A N 1
ATOM 849 C CA . PHE A 1 111 ? 2.238 5.440 -5.649 1.00 88.75 111 PHE A CA 1
ATOM 850 C C . PHE A 1 111 ? 1.354 6.685 -5.622 1.00 88.75 111 PHE A C 1
ATOM 852 O O . PHE A 1 111 ? 0.135 6.572 -5.472 1.00 88.75 111 PHE A O 1
ATOM 859 N N . TRP A 1 112 ? 1.950 7.869 -5.731 1.00 90.81 112 TRP A N 1
ATOM 860 C CA . TRP A 1 112 ? 1.254 9.127 -5.552 1.00 90.81 112 TRP A CA 1
ATOM 861 C C . TRP A 1 112 ? 1.703 10.167 -6.573 1.00 90.81 112 TRP A C 1
ATOM 863 O O . TRP A 1 112 ? 2.847 10.196 -7.014 1.00 90.81 112 TRP A O 1
ATOM 873 N N . ASN A 1 113 ? 0.774 11.032 -6.974 1.00 83.81 113 ASN A N 1
ATOM 874 C CA . ASN A 1 113 ? 1.044 12.122 -7.899 1.00 83.81 113 ASN A CA 1
ATOM 875 C C . ASN A 1 113 ? 0.200 13.343 -7.520 1.00 83.81 113 ASN A C 1
ATOM 877 O O . ASN A 1 113 ? -1.026 13.275 -7.524 1.00 83.81 113 ASN A O 1
ATOM 881 N N . HIS A 1 114 ? 0.856 14.470 -7.245 1.00 79.88 114 HIS A N 1
ATOM 882 C CA . HIS A 1 114 ? 0.188 15.708 -6.836 1.00 79.88 114 HIS A CA 1
ATOM 883 C C . HIS A 1 114 ? -0.829 16.265 -7.852 1.00 79.88 114 HIS A C 1
ATOM 885 O O . HIS A 1 114 ? -1.738 16.987 -7.451 1.00 79.88 114 HIS A O 1
ATOM 891 N N . GLU A 1 115 ? -0.690 15.956 -9.146 1.00 78.75 115 GLU A N 1
ATOM 892 C CA . GLU A 1 115 ? -1.593 16.436 -10.203 1.00 78.75 115 GLU A CA 1
ATOM 893 C C . GLU A 1 115 ? -2.735 15.458 -10.495 1.00 78.75 115 GLU A C 1
ATOM 895 O O . GLU A 1 115 ? -3.821 15.886 -10.883 1.00 78.75 115 GLU A O 1
ATOM 900 N N . ASN A 1 116 ? -2.499 14.151 -10.346 1.00 76.56 116 ASN A N 1
ATOM 901 C CA . ASN A 1 116 ? -3.436 13.120 -10.793 1.00 76.56 116 ASN A CA 1
ATOM 902 C C . ASN A 1 116 ? -3.377 11.862 -9.913 1.00 76.56 116 ASN A C 1
ATOM 904 O O . ASN A 1 116 ? 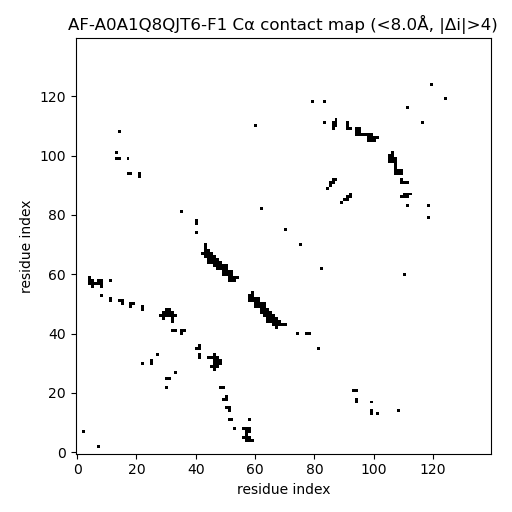-2.981 10.787 -10.364 1.00 76.56 116 ASN A O 1
ATOM 908 N N . TYR A 1 117 ? -3.750 12.012 -8.641 1.00 83.44 117 TYR A N 1
ATOM 909 C CA . TYR A 1 117 ? -3.930 10.902 -7.708 1.00 83.44 117 TYR A CA 1
ATOM 910 C C . TYR A 1 117 ? -5.416 10.639 -7.476 1.00 83.44 117 TYR A C 1
ATOM 912 O O . TYR A 1 117 ? -6.187 11.547 -7.163 1.00 83.44 117 TYR A O 1
ATOM 920 N N . SER A 1 118 ? -5.813 9.377 -7.596 1.00 83.50 118 SER A N 1
ATOM 921 C CA . SER A 1 118 ? -7.136 8.920 -7.191 1.00 83.50 118 SER A CA 1
ATOM 922 C C . SER A 1 118 ? -7.014 7.575 -6.507 1.00 83.50 118 SER A C 1
ATOM 924 O O . SER A 1 118 ? -6.375 6.672 -7.047 1.00 83.50 118 SER A O 1
ATOM 926 N N . LEU A 1 119 ? -7.682 7.431 -5.372 1.00 86.19 119 LEU A N 1
ATOM 927 C CA . LEU A 1 119 ? -7.863 6.154 -4.711 1.00 86.19 119 LEU A CA 1
ATOM 928 C C . LEU A 1 119 ? -9.336 5.772 -4.819 1.00 86.19 119 LEU A C 1
ATOM 930 O O . LEU A 1 119 ? -10.216 6.597 -4.579 1.00 86.19 119 LEU A O 1
ATOM 934 N N . LYS A 1 120 ? -9.594 4.542 -5.250 1.00 85.94 120 LYS A N 1
ATOM 935 C CA . LYS A 1 120 ? -10.943 4.017 -5.459 1.00 85.94 120 LYS A CA 1
ATOM 936 C C . LYS A 1 120 ? -11.062 2.683 -4.759 1.00 85.94 120 LYS A C 1
ATOM 938 O O . LYS A 1 120 ? -10.110 1.902 -4.750 1.00 85.94 120 LYS A O 1
ATOM 943 N N . LEU A 1 121 ? -12.236 2.406 -4.210 1.00 88.69 121 LEU A N 1
ATOM 944 C CA . LEU A 1 121 ? -12.534 1.062 -3.745 1.00 88.69 121 LEU A CA 1
ATOM 945 C C . LEU A 1 121 ? -12.659 0.131 -4.951 1.00 88.69 121 LEU A C 1
ATOM 947 O O . LEU A 1 121 ? -13.127 0.519 -6.023 1.00 88.69 121 LEU A O 1
ATOM 951 N N . GLU A 1 122 ? -12.307 -1.135 -4.753 1.00 84.31 122 GLU A N 1
ATOM 952 C CA . GLU A 1 122 ? -12.395 -2.163 -5.793 1.00 84.31 122 GLU A CA 1
ATOM 953 C C . GLU A 1 122 ? -13.795 -2.212 -6.442 1.00 84.31 122 GLU A C 1
ATOM 955 O O . GLU A 1 122 ? -13.930 -2.341 -7.658 1.00 84.31 122 GLU A O 1
ATOM 960 N N . GLN A 1 123 ? -14.856 -2.043 -5.646 1.00 82.44 123 GLN A N 1
ATOM 961 C CA . GLN A 1 123 ? -16.235 -2.033 -6.143 1.00 82.44 123 GLN A CA 1
ATOM 962 C C . GLN A 1 123 ? -16.506 -0.875 -7.114 1.00 82.44 123 GLN A C 1
ATOM 964 O O . GLN A 1 123 ? -17.247 -1.043 -8.080 1.00 82.44 123 GLN A O 1
ATOM 969 N N . GLU A 1 124 ? -15.903 0.292 -6.891 1.00 81.44 124 GLU A N 1
ATOM 970 C CA . GLU A 1 124 ? -16.040 1.450 -7.779 1.00 81.44 124 GLU A CA 1
ATOM 971 C C . GLU A 1 124 ? -15.272 1.242 -9.086 1.00 81.44 124 GLU A C 1
ATOM 973 O O . GLU A 1 124 ? -15.742 1.655 -10.150 1.00 81.44 124 GLU A O 1
ATOM 978 N N . MET A 1 125 ? -14.124 0.558 -9.020 1.00 77.94 125 MET A N 1
ATOM 979 C CA . MET A 1 125 ? -13.362 0.167 -10.207 1.00 77.94 125 MET A CA 1
ATOM 980 C C . MET A 1 125 ? -14.157 -0.828 -11.059 1.00 77.94 125 MET A C 1
ATOM 982 O O . MET A 1 125 ? -14.381 -0.571 -12.239 1.00 77.94 125 MET A O 1
ATOM 986 N N . LYS A 1 126 ? -14.697 -1.889 -10.445 1.00 73.00 126 LYS A N 1
ATOM 987 C CA . LYS A 1 126 ? -15.504 -2.912 -11.134 1.00 73.00 126 LYS A CA 1
ATOM 988 C C . LYS A 1 126 ? -16.800 -2.364 -11.740 1.00 73.00 126 LYS A C 1
ATOM 990 O O . LYS A 1 126 ? -17.211 -2.819 -12.800 1.00 73.00 126 LYS A O 1
ATOM 995 N N . ASN A 1 127 ? -17.432 -1.378 -11.101 1.00 61.59 127 ASN A N 1
ATOM 996 C CA . ASN A 1 127 ? -18.660 -0.748 -11.606 1.00 61.59 127 ASN A CA 1
ATOM 997 C C . ASN A 1 127 ? -18.414 0.285 -12.721 1.00 61.59 127 ASN A C 1
ATOM 999 O O . ASN A 1 127 ? -19.368 0.722 -13.366 1.00 61.59 127 ASN A O 1
ATOM 1003 N N . SER A 1 128 ? -17.163 0.705 -12.928 1.00 55.75 128 SER A N 1
ATOM 1004 C CA . SER A 1 128 ? -16.779 1.652 -13.983 1.00 55.75 128 SER A CA 1
ATOM 1005 C C . SER A 1 128 ? -16.359 0.952 -15.281 1.00 55.75 128 SER A C 1
ATOM 1007 O O . SER A 1 128 ? -16.341 1.587 -16.337 1.00 55.75 128 SER A O 1
ATOM 1009 N N . SER A 1 129 ? -16.056 -0.346 -15.225 1.00 46.81 129 SER A N 1
ATOM 1010 C CA . SER A 1 129 ? -15.825 -1.178 -16.404 1.00 46.81 129 SER A CA 1
ATOM 1011 C C . SER A 1 129 ? -17.176 -1.496 -17.066 1.00 46.81 129 SER A C 1
ATOM 1013 O O . SER A 1 129 ? -18.090 -1.969 -16.386 1.00 46.81 129 SER A O 1
ATOM 1015 N N . PRO A 1 130 ? -17.367 -1.246 -18.378 1.00 39.09 130 PRO A N 1
ATOM 1016 C CA . PRO A 1 130 ? -18.551 -1.738 -19.060 1.00 39.09 130 PRO A CA 1
ATOM 1017 C C . PRO A 1 130 ? -18.546 -3.263 -18.976 1.00 39.09 130 PRO A C 1
ATOM 1019 O O . PRO A 1 130 ? -17.579 -3.902 -19.380 1.00 39.09 130 PRO A O 1
ATOM 1022 N N . ASP A 1 131 ? -19.631 -3.798 -18.423 1.00 38.22 131 ASP A N 1
ATOM 1023 C CA . ASP A 1 131 ? -19.936 -5.212 -18.217 1.00 38.22 131 ASP A CA 1
ATOM 1024 C C . ASP A 1 131 ? -19.587 -6.057 -19.458 1.00 38.22 131 ASP A C 1
ATOM 1026 O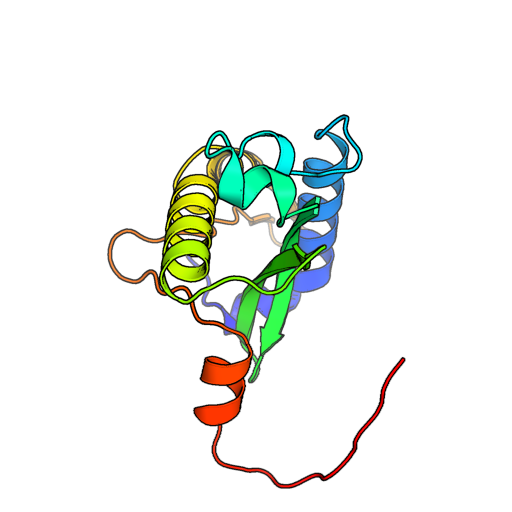 O . ASP A 1 131 ? -20.401 -6.262 -20.362 1.00 38.22 131 ASP A O 1
ATOM 1030 N N . LEU A 1 132 ? -18.351 -6.555 -19.527 1.00 38.97 132 LEU A N 1
ATOM 1031 C CA . LEU A 1 132 ? -18.021 -7.720 -20.334 1.00 38.97 132 LEU A CA 1
ATOM 1032 C C . LEU A 1 132 ? -18.415 -8.920 -19.490 1.00 38.97 132 LEU A C 1
ATOM 1034 O O . LEU A 1 132 ? -17.605 -9.503 -18.772 1.00 38.97 132 LEU A O 1
ATOM 1038 N N . GLY A 1 133 ? -19.710 -9.222 -19.556 1.00 39.91 133 GLY A N 1
ATOM 1039 C CA . GLY A 1 133 ? -20.343 -10.263 -18.776 1.00 39.91 133 GLY A CA 1
ATOM 1040 C C . GLY A 1 133 ? -19.579 -11.579 -18.849 1.00 39.91 133 GLY A C 1
ATOM 1041 O O . GLY A 1 133 ? -19.619 -12.284 -19.853 1.00 39.91 133 GLY A O 1
ATOM 1042 N N . PHE A 1 134 ? -18.962 -11.947 -17.734 1.00 37.84 134 PHE A N 1
ATOM 1043 C CA . PHE A 1 134 ? -18.729 -13.334 -17.372 1.00 37.84 134 PHE A CA 1
ATOM 1044 C C . PHE A 1 134 ? -19.098 -13.501 -15.904 1.00 37.84 134 PHE A C 1
ATOM 1046 O O . PHE A 1 134 ? -18.354 -13.159 -14.990 1.00 37.84 134 PHE A O 1
ATOM 1053 N N . GLY A 1 135 ? -20.306 -14.027 -15.697 1.00 42.00 135 GLY A N 1
ATOM 1054 C CA . GLY A 1 135 ? -20.736 -14.536 -14.409 1.00 42.00 135 GLY A CA 1
ATOM 1055 C C . GLY A 1 135 ? -19.793 -15.644 -13.947 1.00 42.00 135 GLY A C 1
ATOM 1056 O O . GLY A 1 135 ? -19.568 -16.622 -14.657 1.00 42.00 135 GLY A O 1
ATOM 1057 N N . GLY A 1 136 ? -19.261 -15.483 -12.743 1.00 29.09 136 GLY A N 1
ATOM 1058 C CA . GLY A 1 136 ? -18.370 -16.451 -12.125 1.00 29.09 136 GLY A CA 1
ATOM 1059 C C . GLY A 1 136 ? -18.105 -16.081 -10.678 1.00 29.09 136 GLY A C 1
ATOM 1060 O 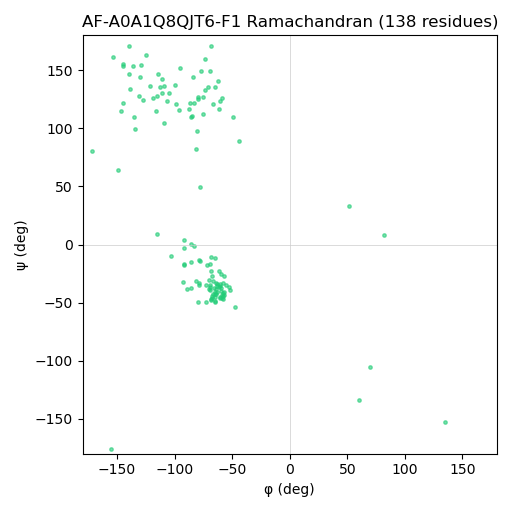O . GLY A 1 136 ? -17.086 -15.492 -10.350 1.00 29.09 136 GLY A O 1
ATOM 1061 N N . GLN A 1 137 ? -19.054 -16.416 -9.811 1.00 36.28 137 GLN A N 1
ATOM 1062 C CA . GLN A 1 137 ? -18.866 -16.425 -8.368 1.00 36.28 137 GLN A CA 1
ATOM 1063 C C . GLN A 1 137 ? -17.769 -17.451 -8.040 1.00 36.28 137 GLN A C 1
ATOM 1065 O O . GLN A 1 137 ? -17.977 -18.640 -8.276 1.00 36.28 137 GLN A O 1
ATOM 1070 N N . VAL A 1 138 ? -16.632 -17.027 -7.487 1.00 30.66 138 VAL A N 1
ATOM 1071 C CA . VAL A 1 138 ? -15.730 -17.931 -6.762 1.00 30.66 138 VAL A CA 1
ATOM 1072 C C . VAL A 1 138 ? -15.276 -17.273 -5.463 1.00 30.66 138 VAL A C 1
ATOM 1074 O O . VAL A 1 138 ? -14.547 -16.291 -5.446 1.00 30.66 138 VAL A O 1
ATOM 1077 N N . MET A 1 139 ? -15.793 -17.829 -4.369 1.00 27.23 139 MET A N 1
ATOM 1078 C CA . MET A 1 139 ? -15.166 -17.807 -3.053 1.00 27.23 139 MET A CA 1
ATOM 1079 C C . MET A 1 139 ? -13.951 -18.738 -3.104 1.00 27.23 139 MET A C 1
ATOM 1081 O O . MET A 1 139 ? -14.079 -19.862 -3.601 1.00 27.23 139 MET A O 1
ATOM 1085 N N . GLY A 1 140 ? -12.821 -18.296 -2.562 1.00 30.59 140 GLY A N 1
ATOM 1086 C CA . GLY A 1 140 ? -11.610 -19.088 -2.361 1.00 30.59 140 GLY A CA 1
ATOM 1087 C C . GLY A 1 140 ? -10.631 -18.323 -1.499 1.00 30.59 140 GLY A C 1
ATOM 1088 O O . GLY A 1 140 ? -10.230 -17.235 -1.954 1.00 30.59 140 GLY A O 1
#

Radius of gyration: 16.11 Å; Cα contacts (8 Å, |Δi|>4): 148; chains: 1; bounding box: 39×36×38 Å

Solvent-accessible surface area (backbone atoms only — not comparable to full-atom values): 8548 Å² total; per-residue (Å²): 132,91,76,52,45,51,63,45,47,86,42,45,71,62,50,46,52,50,43,55,54,55,58,65,70,44,90,56,95,21,47,60,31,69,73,48,78,53,70,70,55,37,69,26,36,53,24,29,46,74,50,67,48,79,54,98,71,24,46,37,81,39,76,49,71,42,63,77,50,88,70,52,77,66,54,45,50,54,49,52,52,51,50,48,47,36,27,67,34,71,62,19,45,58,41,42,74,45,70,44,84,51,100,92,45,74,47,64,50,68,73,50,44,99,89,76,65,83,88,74,56,70,68,59,55,61,71,69,48,80,83,77,84,71,93,73,92,76,90,132

Sequence (140 aa):
MVITPAEAVSYEDAILAAIAKENRLIENDRGLAEYIHDETLNKKVYSLYPSVEIVDGELWGVMTAGLKESLSGEETAELLDFVTGQNSDGYGEGLEQRPIKTPDGEIYVSFWNHENYSLKLEQEMKNSSPDLGFGGQVMG

Mean predicted aligned error: 6.81 Å

Foldseek 3Di:
DDDFQLVCVVCQVLQQVLQVVLQVVQPDPAGLLVVDPPPVLNVFFRHWGWGWDDDPSGIAIDIDTDTPDDDDPVSVVVVVVSVQCVQQDPVQVVQQVDWRDDPVGTDGDGNDDPVDDDDDDPVVVVVPDDPPDDDDDDDD

Secondary structure (DSSP, 8-state):
-PPPHHHHGGGHHHHHHHHHHHHTTS-STTBGGGG---HHHHHHEEEEEEEEEEETTEEEEEEEEEESSPPPHHHHHHHHHHHHHHHHSTHHHHHHHSPEEETTEEE---S--SSS-----HHHHHHHS-----------

Organism: NCBI:txid1888891

Nearest PDB structures (foldseek):
  2v7b-assembly2_B  TM=6.327E-01  e=1.456E+00  Paraburkholderia xenovorans LB400
  3lnv-assembly1_A  TM=6.437E-01  e=1.889E+00  Legionella pneumophila subsp. pneumophila str. Philadelphia 1
  5knc-assembly1_G  TM=2.585E-01  e=4.506E-01  Enterococcus hirae ATCC 9790
  6z1p-assembly1_BX  TM=2.983E-01  e=6.512E+00  Tetrahymena thermophila SB210
  8fkr-assembly1_LE  TM=1.865E-01  e=1.770E+00  Homo sapiens

pLDDT: mean 86.85, std 16.81, range [27.23, 98.06]